Protein AF-A0A0M1GM83-F1 (afdb_monomer)

Structure (mmCIF, N/CA/C/O backbone):
data_AF-A0A0M1GM83-F1
#
_entry.id   AF-A0A0M1GM83-F1
#
loop_
_atom_site.group_PDB
_atom_site.id
_atom_site.type_symbol
_atom_site.label_atom_id
_atom_site.label_alt_id
_atom_site.label_comp_id
_atom_site.label_asym_id
_atom_site.label_entity_id
_atom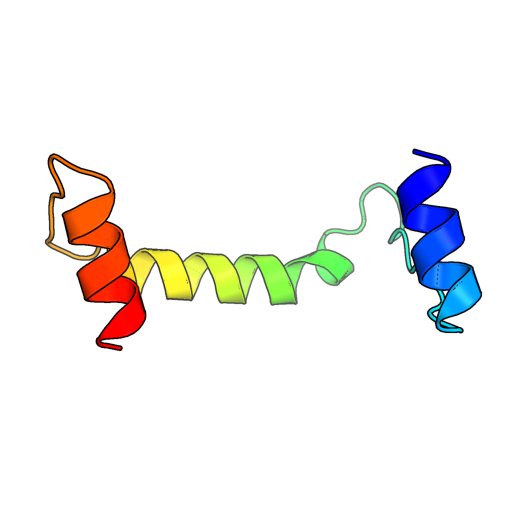_site.label_seq_id
_atom_site.pdbx_PDB_ins_code
_atom_site.Cartn_x
_atom_site.Cartn_y
_atom_site.Cartn_z
_atom_site.occupancy
_atom_site.B_iso_or_equiv
_atom_site.auth_seq_id
_atom_site.auth_comp_id
_atom_site.auth_asym_id
_atom_site.auth_atom_id
_atom_site.pdbx_PDB_model_num
ATOM 1 N N . MET A 1 1 ? 7.458 -16.448 -5.195 1.00 59.09 1 MET A N 1
ATOM 2 C CA . MET A 1 1 ? 7.700 -15.357 -6.174 1.00 59.09 1 MET A CA 1
ATOM 3 C C . MET A 1 1 ? 7.290 -15.678 -7.617 1.00 59.09 1 MET A C 1
ATOM 5 O O . MET A 1 1 ? 6.823 -14.763 -8.280 1.00 59.09 1 MET A O 1
ATOM 9 N N . ARG A 1 2 ? 7.374 -16.928 -8.112 1.00 66.94 2 ARG A N 1
ATOM 10 C CA . ARG A 1 2 ? 6.980 -17.262 -9.504 1.00 66.94 2 ARG A CA 1
ATOM 11 C C . ARG A 1 2 ? 5.491 -17.048 -9.825 1.00 66.94 2 ARG A C 1
ATOM 13 O O . ARG A 1 2 ? 5.169 -16.690 -10.949 1.00 66.94 2 ARG A O 1
ATOM 20 N N . GLY A 1 3 ? 4.597 -17.216 -8.844 1.00 88.94 3 GLY A N 1
ATOM 21 C CA . GLY A 1 3 ? 3.148 -17.072 -9.054 1.00 88.94 3 GLY A CA 1
ATOM 22 C C . GLY A 1 3 ? 2.720 -15.657 -9.450 1.00 88.94 3 GLY A C 1
ATOM 23 O O . GLY A 1 3 ? 2.021 -15.485 -10.440 1.00 88.94 3 GLY A O 1
ATOM 24 N N . TYR A 1 4 ? 3.199 -14.633 -8.738 1.00 91.19 4 TYR A N 1
ATOM 25 C CA . TYR A 1 4 ? 2.847 -13.244 -9.051 1.00 91.19 4 TYR A CA 1
ATOM 26 C C . TYR A 1 4 ? 3.406 -12.797 -10.407 1.00 91.19 4 TYR A C 1
ATOM 28 O O . TYR A 1 4 ? 2.687 -12.218 -11.212 1.00 91.19 4 TYR A O 1
ATOM 36 N N . GLN A 1 5 ? 4.658 -13.150 -10.714 1.00 91.44 5 GLN A N 1
ATOM 37 C CA . GLN A 1 5 ? 5.261 -12.864 -12.021 1.00 91.44 5 GLN A CA 1
ATOM 38 C C . GLN A 1 5 ? 4.505 -13.542 -13.172 1.00 91.44 5 GLN A C 1
ATOM 40 O O . GLN A 1 5 ? 4.324 -12.931 -14.222 1.00 91.44 5 GLN A O 1
ATOM 45 N N . ALA A 1 6 ? 4.015 -14.770 -12.969 1.00 93.44 6 ALA A N 1
ATOM 46 C CA . ALA A 1 6 ? 3.189 -15.463 -13.955 1.00 93.44 6 ALA A CA 1
ATOM 47 C C . ALA A 1 6 ? 1.850 -14.748 -14.198 1.00 93.44 6 ALA A C 1
ATO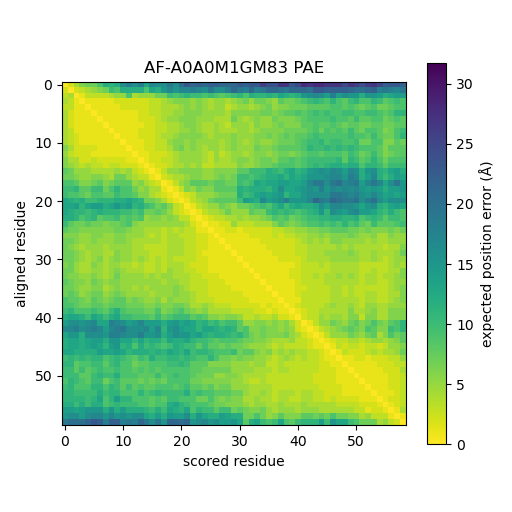M 49 O O . ALA A 1 6 ? 1.410 -14.656 -15.341 1.00 93.44 6 ALA A O 1
ATOM 50 N N . ILE A 1 7 ? 1.225 -14.197 -13.152 1.00 95.62 7 ILE A N 1
ATOM 51 C CA . ILE A 1 7 ? 0.004 -13.387 -13.280 1.00 95.62 7 ILE A CA 1
ATOM 52 C C . ILE A 1 7 ? 0.295 -12.116 -14.083 1.00 95.62 7 ILE A C 1
ATOM 54 O O . ILE A 1 7 ? -0.417 -11.826 -15.040 1.00 95.62 7 ILE A O 1
ATOM 58 N N . LE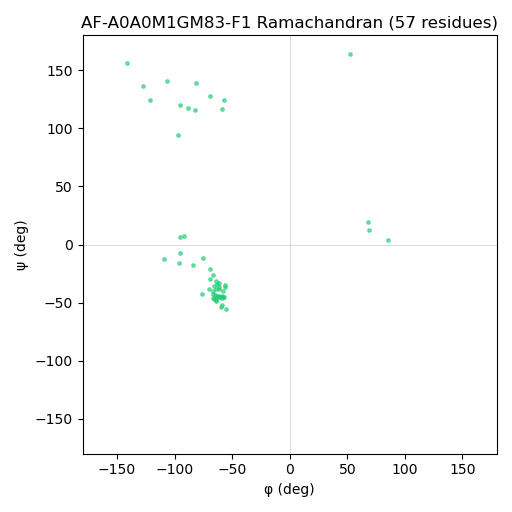U A 1 8 ? 1.362 -11.388 -13.746 1.00 94.94 8 LEU A N 1
ATOM 59 C CA . LEU A 1 8 ? 1.741 -10.181 -14.483 1.00 94.94 8 LEU A CA 1
ATOM 60 C C . LEU A 1 8 ? 1.982 -10.485 -15.966 1.00 94.94 8 LEU A C 1
ATOM 62 O O . LEU A 1 8 ? 1.441 -9.794 -16.824 1.00 94.94 8 LEU A O 1
ATOM 66 N N . LEU A 1 9 ? 2.706 -11.568 -16.267 1.00 93.56 9 LEU A N 1
ATOM 67 C CA . LEU A 1 9 ? 2.945 -12.011 -17.639 1.00 93.56 9 LEU A CA 1
ATOM 68 C C . LEU A 1 9 ? 1.640 -12.365 -18.363 1.00 93.56 9 LEU A C 1
ATOM 70 O O . LEU A 1 9 ? 1.440 -11.928 -19.494 1.00 93.56 9 LEU A O 1
ATOM 74 N N . LYS A 1 10 ? 0.731 -13.099 -17.705 1.00 96.50 10 LYS A N 1
ATOM 75 C CA . LYS A 1 10 ? -0.592 -13.451 -18.250 1.00 96.50 10 LYS A CA 1
ATOM 76 C C . LYS A 1 10 ? -1.400 -12.212 -18.648 1.00 96.50 10 LYS A C 1
ATOM 78 O O . LYS A 1 10 ? -2.141 -12.264 -19.623 1.00 96.50 10 LYS A O 1
ATOM 83 N N . HIS A 1 11 ? -1.257 -11.114 -17.909 1.00 96.62 11 HIS A N 1
ATOM 84 C CA . HIS A 1 11 ? -1.952 -9.853 -18.169 1.00 96.62 11 HIS A CA 1
ATOM 85 C C . HIS A 1 11 ? -1.127 -8.844 -18.990 1.00 96.62 11 HIS A C 1
ATOM 87 O O . HIS A 1 11 ? -1.563 -7.709 -19.162 1.00 96.62 11 HIS A O 1
ATOM 93 N N . GLY A 1 12 ? 0.051 -9.224 -19.502 1.00 95.50 12 GLY A N 1
ATOM 94 C CA . GLY A 1 12 ? 0.909 -8.330 -20.290 1.00 95.50 12 GLY A CA 1
ATOM 95 C C . GLY A 1 12 ? 1.520 -7.175 -19.486 1.00 95.50 12 GLY A C 1
ATOM 96 O O . GLY A 1 12 ? 1.948 -6.175 -20.059 1.00 95.50 12 GLY A O 1
ATOM 97 N N . ILE A 1 13 ? 1.567 -7.291 -18.158 1.00 95.00 13 ILE A N 1
ATOM 98 C CA . ILE A 1 13 ? 2.066 -6.249 -17.262 1.00 95.00 13 ILE A CA 1
ATOM 99 C C . ILE A 1 13 ? 3.574 -6.423 -17.080 1.00 95.00 13 ILE A C 1
ATOM 101 O O . ILE A 1 13 ? 4.051 -7.415 -16.524 1.00 95.00 13 ILE A O 1
ATOM 105 N N . ARG A 1 14 ? 4.346 -5.421 -17.507 1.00 89.81 14 ARG A N 1
ATOM 106 C CA . ARG A 1 14 ? 5.791 -5.375 -17.270 1.00 89.81 14 ARG A CA 1
ATOM 107 C C . ARG A 1 14 ? 6.075 -4.842 -15.869 1.00 89.81 14 ARG A C 1
ATOM 109 O O . ARG A 1 14 ? 5.828 -3.676 -15.579 1.00 89.81 14 ARG A O 1
ATOM 116 N N . GLN A 1 15 ? 6.656 -5.680 -15.018 1.00 86.75 15 GLN A N 1
ATOM 117 C CA . GLN A 1 15 ? 7.106 -5.257 -13.695 1.00 86.75 15 GLN A CA 1
ATOM 118 C C . GLN A 1 15 ? 8.319 -4.319 -13.807 1.00 86.75 15 GLN A C 1
ATOM 120 O O . GLN A 1 15 ? 9.322 -4.671 -14.431 1.00 86.75 15 GLN A O 1
ATOM 125 N N . SER A 1 16 ? 8.249 -3.150 -13.167 1.00 83.44 16 SER A N 1
ATOM 126 C CA . SER A 1 16 ? 9.428 -2.338 -12.852 1.00 83.44 16 SER A CA 1
ATOM 127 C C . SER A 1 16 ? 9.859 -2.668 -11.428 1.00 83.44 16 SER A C 1
ATOM 129 O O . SER A 1 16 ? 9.069 -2.515 -10.502 1.00 83.44 16 SER A O 1
ATOM 131 N N . MET A 1 17 ? 11.084 -3.158 -11.248 1.00 80.62 17 MET A N 1
ATOM 132 C CA . MET A 1 17 ? 11.612 -3.484 -9.916 1.00 80.62 17 MET A CA 1
ATOM 133 C C . MET A 1 17 ? 12.368 -2.326 -9.255 1.00 80.62 17 MET A C 1
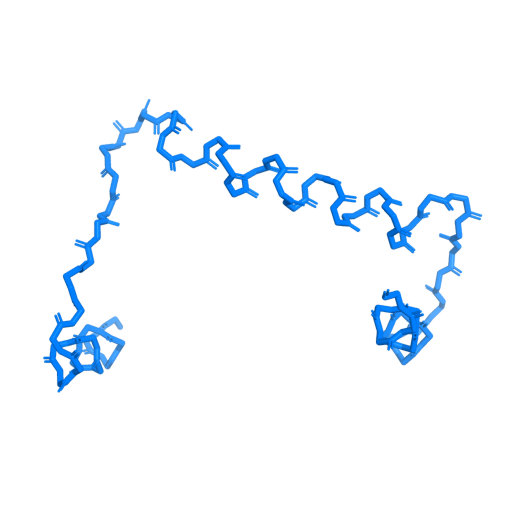ATOM 135 O O . MET A 1 17 ? 12.948 -2.534 -8.192 1.00 80.62 17 MET A O 1
ATOM 139 N N . SER A 1 18 ? 12.347 -1.130 -9.857 1.00 73.69 18 SER A N 1
ATOM 140 C CA . SER A 1 18 ? 13.170 0.029 -9.478 1.00 73.69 18 SER A CA 1
ATOM 141 C C . SER A 1 18 ? 14.667 -0.307 -9.395 1.00 73.69 18 SER A C 1
ATOM 143 O O . SER A 1 18 ? 15.095 -1.464 -9.391 1.00 73.69 18 SER A O 1
ATOM 145 N N . ARG A 1 19 ? 15.536 0.703 -9.392 1.00 80.25 19 ARG A N 1
ATOM 146 C CA . ARG A 1 19 ? 16.961 0.438 -9.124 1.00 80.25 19 ARG A CA 1
ATOM 147 C C . ARG A 1 19 ? 17.173 0.326 -7.619 1.00 80.25 19 ARG A C 1
ATOM 149 O O . ARG A 1 19 ? 16.631 1.117 -6.850 1.00 80.25 19 ARG A O 1
ATOM 156 N N . LYS A 1 20 ? 17.997 -0.630 -7.181 1.00 78.25 20 LYS A N 1
ATOM 157 C CA . LYS A 1 20 ? 18.389 -0.729 -5.768 1.00 78.25 20 LYS A CA 1
ATOM 158 C C . LYS A 1 20 ? 19.038 0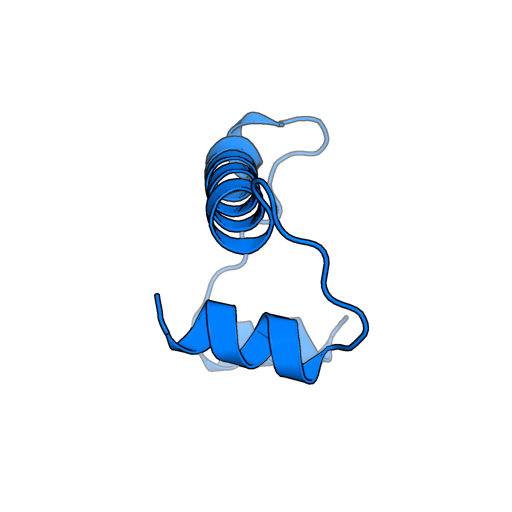.594 -5.338 1.00 78.25 20 LYS A C 1
ATOM 160 O O . LYS A 1 20 ? 19.994 1.031 -5.969 1.00 78.25 20 LYS A O 1
ATOM 165 N N . GLY A 1 21 ? 18.512 1.211 -4.281 1.00 74.56 21 GLY A N 1
ATOM 166 C CA . GLY A 1 21 ? 18.994 2.499 -3.768 1.00 74.56 21 GLY A CA 1
ATOM 167 C C . GLY A 1 21 ? 18.409 3.741 -4.451 1.00 74.56 21 GLY A C 1
ATOM 168 O O . GLY A 1 21 ? 18.813 4.843 -4.101 1.00 74.56 21 GLY A O 1
ATOM 169 N N . ASN A 1 22 ? 17.459 3.598 -5.383 1.00 74.44 22 ASN A N 1
ATOM 170 C CA . ASN A 1 22 ? 16.749 4.733 -5.973 1.00 74.44 22 ASN A CA 1
ATOM 171 C C . ASN A 1 22 ? 15.395 4.951 -5.278 1.00 74.44 22 ASN A C 1
ATOM 173 O O . ASN A 1 22 ? 14.400 4.322 -5.633 1.00 74.44 22 ASN A O 1
ATOM 177 N N . CYS A 1 23 ? 15.356 5.837 -4.279 1.00 73.56 23 CYS A N 1
ATOM 178 C CA . CYS A 1 23 ? 14.129 6.169 -3.545 1.00 73.56 23 CYS A CA 1
ATOM 179 C C . CYS A 1 23 ? 13.106 6.946 -4.390 1.00 73.56 23 CYS A C 1
ATOM 181 O O . CYS A 1 23 ? 11.915 6.903 -4.092 1.00 73.56 23 CYS A O 1
ATOM 183 N N . LEU A 1 24 ? 13.536 7.604 -5.472 1.00 79.12 24 LEU A N 1
ATOM 184 C CA . LEU A 1 24 ? 12.656 8.425 -6.308 1.00 79.12 24 LEU A CA 1
ATOM 185 C C . LEU A 1 24 ? 11.557 7.598 -6.982 1.00 79.12 24 LEU A C 1
ATOM 187 O O . LEU A 1 24 ? 10.428 8.067 -7.098 1.00 79.12 24 LEU A O 1
ATOM 191 N N . ASP A 1 25 ? 11.861 6.350 -7.352 1.00 83.19 25 ASP A N 1
ATOM 192 C CA . ASP A 1 25 ? 10.879 5.451 -7.967 1.00 83.19 25 ASP A CA 1
ATOM 193 C C . ASP A 1 25 ? 9.753 5.076 -6.979 1.00 83.19 25 ASP A C 1
ATOM 195 O O . ASP A 1 25 ? 8.636 4.778 -7.397 1.00 83.19 25 ASP A O 1
ATOM 199 N N . ASN A 1 26 ? 10.032 5.100 -5.668 1.00 86.25 26 ASN A N 1
ATOM 200 C CA . ASN A 1 26 ? 9.055 4.798 -4.618 1.00 86.25 26 ASN A CA 1
ATOM 201 C C . ASN A 1 26 ? 8.398 6.054 -4.020 1.00 86.25 26 ASN A C 1
ATOM 203 O O . ASN A 1 26 ? 7.350 5.948 -3.386 1.00 86.25 26 ASN A O 1
ATOM 207 N N . ALA A 1 27 ? 8.969 7.241 -4.244 1.00 89.19 27 ALA A N 1
ATOM 208 C CA . ALA A 1 27 ? 8.546 8.490 -3.610 1.00 89.19 27 ALA A CA 1
ATOM 209 C C . ALA A 1 27 ? 7.058 8.816 -3.830 1.00 89.19 27 ALA A C 1
ATOM 211 O O . ALA A 1 27 ? 6.389 9.319 -2.924 1.00 89.19 27 ALA A O 1
ATOM 212 N N . ALA A 1 28 ? 6.512 8.499 -5.009 1.00 89.75 28 ALA A N 1
ATOM 213 C CA . ALA A 1 28 ? 5.091 8.685 -5.298 1.00 89.75 28 ALA A CA 1
ATOM 214 C C . ALA A 1 28 ? 4.200 7.801 -4.407 1.00 89.75 28 ALA A C 1
ATOM 216 O O . ALA A 1 28 ? 3.236 8.289 -3.815 1.00 89.75 28 ALA A O 1
ATOM 217 N N . MET A 1 29 ? 4.550 6.519 -4.260 1.00 91.56 29 MET A N 1
ATOM 218 C CA . MET A 1 29 ? 3.810 5.593 -3.398 1.00 91.56 29 MET A CA 1
ATOM 219 C C . MET A 1 29 ? 4.001 5.931 -1.917 1.00 91.56 29 MET A C 1
ATOM 221 O O . MET A 1 29 ? 3.036 5.883 -1.159 1.00 91.56 29 MET A O 1
ATOM 225 N N . GLU A 1 30 ? 5.206 6.332 -1.500 1.00 92.00 30 GLU A N 1
ATOM 226 C CA . GLU A 1 30 ? 5.469 6.800 -0.132 1.00 92.00 30 GLU A CA 1
ATOM 227 C C . GLU A 1 30 ? 4.626 8.027 0.215 1.00 92.00 30 GLU A C 1
ATOM 229 O O . GLU A 1 30 ? 3.987 8.054 1.265 1.00 92.00 30 GLU A O 1
ATOM 234 N N . SER A 1 31 ? 4.552 9.005 -0.691 1.00 93.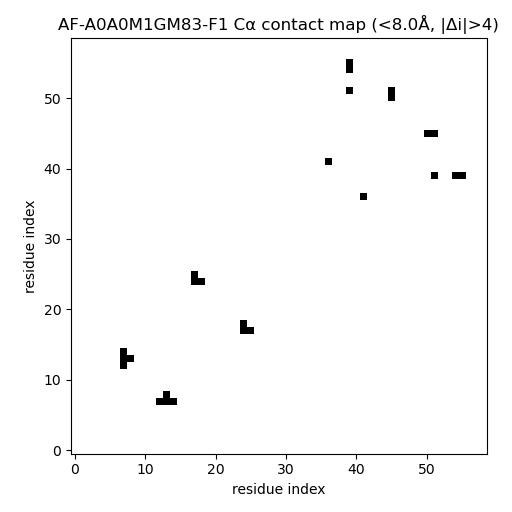19 31 SER A N 1
ATOM 235 C CA . SER A 1 31 ? 3.732 10.207 -0.508 1.00 93.19 31 SER A CA 1
ATOM 236 C C . SER A 1 31 ? 2.246 9.865 -0.423 1.00 93.19 31 SER A C 1
ATOM 238 O O . SER A 1 31 ? 1.543 10.361 0.458 1.00 93.19 31 SER A O 1
ATOM 240 N N . PHE A 1 32 ? 1.764 8.985 -1.305 1.00 93.00 32 PHE A N 1
ATOM 241 C CA . PHE A 1 32 ? 0.382 8.514 -1.290 1.00 93.00 32 PHE A CA 1
ATOM 242 C C . PHE A 1 32 ? 0.032 7.833 0.039 1.00 93.00 32 PHE A C 1
ATOM 244 O O . PHE A 1 32 ? -0.933 8.223 0.695 1.00 93.00 32 PHE A O 1
ATOM 251 N N . PHE A 1 33 ? 0.838 6.863 0.482 1.00 91.12 33 PHE A N 1
ATOM 252 C CA . PHE A 1 33 ? 0.582 6.151 1.734 1.00 91.12 33 PHE A CA 1
ATOM 253 C C . PHE A 1 33 ? 0.787 7.024 2.973 1.00 91.12 33 PHE A C 1
ATOM 255 O O . PHE A 1 33 ? 0.114 6.801 3.979 1.00 91.12 33 PHE A O 1
ATOM 262 N N . GLY A 1 34 ? 1.680 8.013 2.915 1.00 91.88 34 GLY A N 1
ATOM 263 C CA . GLY A 1 34 ? 1.822 9.028 3.954 1.00 91.88 34 GLY A CA 1
ATOM 264 C C . GLY A 1 34 ? 0.519 9.800 4.139 1.00 91.88 34 GLY A C 1
ATOM 265 O O . GLY A 1 34 ? -0.043 9.794 5.231 1.00 91.88 34 GLY A O 1
ATOM 266 N N . ARG A 1 35 ? -0.020 10.362 3.049 1.00 91.06 35 ARG A N 1
ATOM 267 C CA . ARG A 1 35 ? -1.305 11.079 3.071 1.00 91.06 35 ARG A CA 1
ATOM 268 C C . ARG A 1 35 ? -2.457 10.190 3.516 1.00 91.06 35 ARG A C 1
ATOM 270 O O . ARG A 1 35 ? -3.240 10.599 4.363 1.00 91.06 35 ARG A O 1
ATOM 277 N N . LEU A 1 36 ? -2.538 8.970 2.985 1.00 89.06 36 LEU A N 1
ATOM 278 C CA . LEU A 1 36 ? -3.597 8.030 3.342 1.00 89.06 36 LEU A CA 1
ATOM 279 C C . LEU A 1 36 ? -3.628 7.762 4.850 1.00 89.06 36 LEU A C 1
ATOM 281 O O . LEU A 1 36 ? -4.694 7.772 5.460 1.00 89.06 36 LEU A O 1
ATOM 285 N N . LYS A 1 37 ? -2.460 7.535 5.460 1.00 86.75 37 LYS A N 1
ATOM 286 C CA . LYS A 1 37 ? -2.363 7.306 6.903 1.00 86.75 37 LYS A CA 1
ATOM 287 C C . LYS A 1 37 ? -2.771 8.544 7.689 1.00 86.75 37 LYS A C 1
ATOM 289 O O . LYS A 1 37 ? -3.519 8.399 8.648 1.00 86.75 37 LYS A O 1
ATOM 294 N N . THR A 1 38 ? -2.332 9.732 7.284 1.00 88.19 38 THR A N 1
ATOM 295 C CA . THR A 1 38 ? -2.767 10.975 7.929 1.00 88.19 38 THR A CA 1
ATOM 296 C C . THR A 1 38 ? -4.294 11.081 7.916 1.00 88.19 38 THR A C 1
ATOM 298 O O . THR A 1 38 ? -4.899 11.088 8.975 1.00 88.19 38 THR A O 1
ATOM 301 N N . GLU A 1 39 ? -4.946 10.992 6.759 1.00 85.25 39 GLU A N 1
ATOM 302 C CA . GLU A 1 39 ? -6.414 11.121 6.663 1.00 85.25 39 GLU A CA 1
ATOM 303 C C . GLU A 1 39 ? -7.195 10.040 7.444 1.00 85.25 39 GLU A C 1
ATOM 305 O O . GLU A 1 39 ? -8.292 10.282 7.972 1.00 85.25 39 GLU A O 1
ATOM 310 N N . CYS A 1 40 ? -6.640 8.824 7.523 1.00 83.69 40 CYS A N 1
ATOM 311 C CA . CYS A 1 40 ? -7.268 7.716 8.242 1.00 83.69 40 CYS A CA 1
ATOM 312 C C . CYS A 1 40 ? -7.115 7.844 9.763 1.00 83.69 40 CYS A C 1
ATOM 314 O O . CYS A 1 40 ? -8.082 7.585 10.480 1.00 83.69 40 CYS A O 1
ATOM 316 N N . TYR A 1 41 ? -5.929 8.225 10.249 1.00 82.00 41 TYR A N 1
ATOM 317 C CA . TYR A 1 41 ? -5.550 8.139 11.665 1.00 82.00 41 TYR A CA 1
ATOM 318 C C . TYR A 1 41 ? -5.445 9.489 12.386 1.00 82.00 41 TYR A C 1
ATOM 320 O O . TYR A 1 41 ? -5.350 9.505 13.613 1.00 82.00 41 TYR A O 1
ATOM 328 N N . GLU A 1 42 ? -5.436 10.622 11.682 1.00 80.88 42 GLU A N 1
ATOM 329 C CA . GLU A 1 42 ? -5.226 11.932 12.305 1.00 80.88 42 GLU A CA 1
ATOM 330 C C . GLU A 1 42 ? -6.288 12.216 13.377 1.00 80.88 42 GLU A C 1
ATOM 332 O O . GLU A 1 42 ? -7.492 12.268 13.115 1.00 80.88 42 GLU A O 1
ATOM 337 N N . GLY A 1 43 ? -5.817 12.347 14.623 1.00 74.75 43 GLY A N 1
ATOM 338 C CA . GLY A 1 43 ? -6.649 12.613 15.795 1.00 74.75 43 GLY A CA 1
ATOM 339 C C . GLY A 1 43 ? -7.579 11.469 16.213 1.00 74.75 43 GLY A C 1
ATOM 340 O O . GLY A 1 43 ? -8.4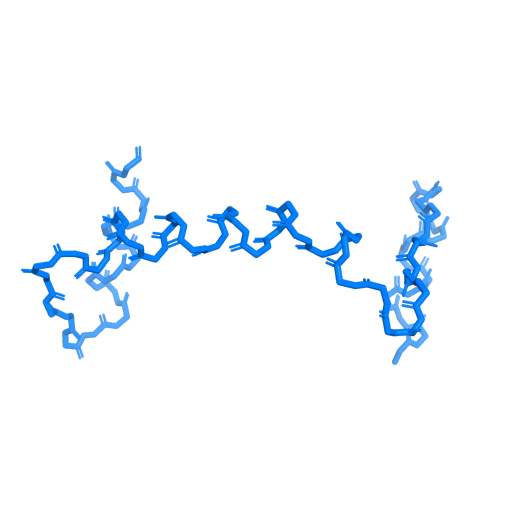74 11.703 17.024 1.00 74.75 43 GLY A O 1
ATOM 341 N N . LYS A 1 44 ? -7.408 10.251 15.677 1.00 78.06 44 LYS A N 1
ATOM 342 C CA . LYS A 1 44 ? -8.296 9.109 15.943 1.00 78.06 44 LYS A CA 1
ATOM 343 C C . LYS A 1 44 ? -7.520 7.884 16.405 1.00 78.06 44 LYS A C 1
ATOM 345 O O . LYS A 1 44 ? -6.494 7.524 15.835 1.00 78.06 44 LYS A O 1
ATOM 350 N N . GLN A 1 45 ? -8.050 7.221 17.424 1.00 82.69 45 GLN A N 1
ATOM 351 C CA . GLN A 1 45 ? -7.625 5.885 17.826 1.00 82.69 45 GLN A CA 1
ATOM 352 C C . GLN A 1 45 ? -8.705 4.890 17.411 1.00 82.69 45 GLN A C 1
ATOM 354 O O . GLN A 1 45 ? -9.895 5.198 17.478 1.00 82.69 45 GLN A O 1
ATOM 359 N N . PHE A 1 46 ? -8.273 3.726 16.942 1.00 86.62 46 PHE A N 1
ATOM 360 C CA . PHE A 1 46 ? -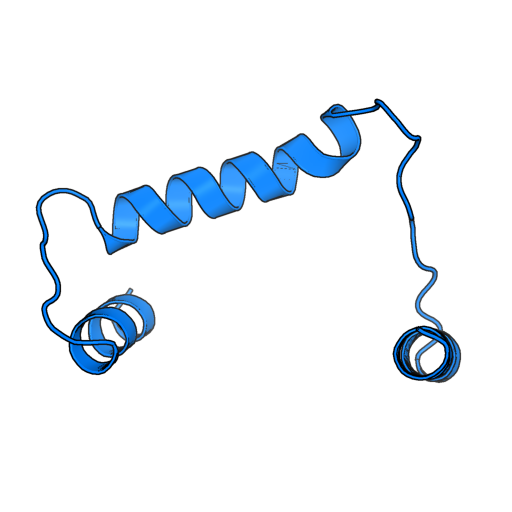9.153 2.629 16.572 1.00 86.62 46 PHE A CA 1
ATOM 361 C C . PHE A 1 46 ? -8.761 1.424 17.411 1.00 86.62 46 PHE A C 1
ATOM 363 O O . PHE A 1 46 ? -7.603 1.008 17.385 1.00 86.62 46 PHE A O 1
ATOM 370 N N . ASP A 1 47 ? -9.726 0.865 18.129 1.00 89.75 47 ASP A N 1
ATOM 371 C CA . ASP A 1 47 ? -9.499 -0.303 18.983 1.00 89.75 47 ASP A CA 1
ATOM 372 C C . ASP A 1 47 ? -9.584 -1.609 18.182 1.00 89.75 47 ASP A C 1
ATOM 374 O O . ASP A 1 47 ? -9.129 -2.662 18.625 1.00 89.75 47 ASP A O 1
ATOM 378 N 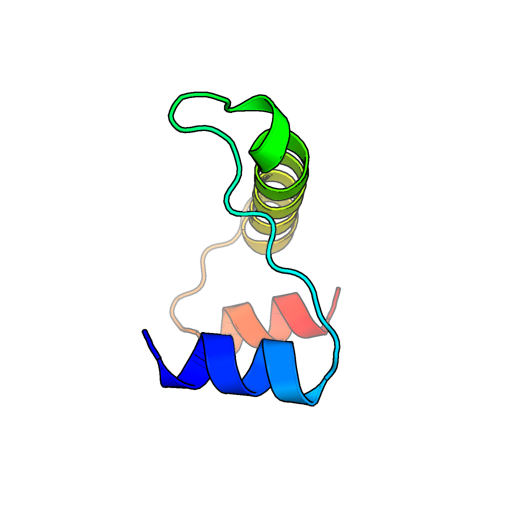N . THR A 1 48 ? -10.190 -1.547 16.992 1.00 92.00 48 THR A N 1
ATOM 379 C CA . THR A 1 48 ? -10.463 -2.700 16.129 1.00 92.00 48 THR A CA 1
ATOM 380 C C . THR A 1 48 ? -10.239 -2.357 14.659 1.00 92.00 48 THR A C 1
ATOM 382 O O . THR A 1 48 ? -10.323 -1.195 14.247 1.00 92.00 48 THR A O 1
ATOM 385 N N . PHE A 1 49 ? -9.967 -3.380 13.850 1.00 88.56 49 PHE A N 1
ATOM 386 C CA . PHE A 1 49 ? -9.771 -3.214 12.411 1.00 88.56 49 PHE A CA 1
ATOM 387 C C . PHE A 1 49 ? -11.057 -2.751 11.715 1.00 88.56 49 PHE A C 1
ATOM 389 O O . PHE A 1 49 ? -11.006 -1.913 10.821 1.00 88.56 49 PHE A O 1
ATOM 396 N N . GLU A 1 50 ? -12.215 -3.217 12.170 1.00 92.12 50 GLU A N 1
ATOM 397 C CA . GLU A 1 50 ? -13.526 -2.885 11.617 1.00 92.12 50 GLU A CA 1
ATOM 398 C C . GLU A 1 50 ? -13.824 -1.380 11.715 1.00 92.12 50 GLU A C 1
ATOM 400 O O . GLU A 1 50 ? -14.406 -0.786 10.805 1.00 92.12 50 GLU A O 1
ATOM 405 N N . GLN A 1 51 ? -13.399 -0.727 12.804 1.00 89.19 51 GLN A N 1
ATOM 406 C CA . GLN A 1 51 ? -13.550 0.723 12.954 1.00 89.19 51 GLN A CA 1
ATOM 407 C C . GLN A 1 51 ? -12.680 1.493 11.948 1.00 89.19 51 GLN A C 1
ATOM 409 O O . GLN A 1 51 ? -13.136 2.487 11.372 1.00 89.19 51 GLN A O 1
ATOM 414 N N . LEU A 1 52 ? -11.451 1.022 11.717 1.00 88.56 52 LEU A N 1
ATOM 415 C CA . LEU A 1 52 ? -10.550 1.580 10.711 1.00 88.56 52 LEU A CA 1
ATOM 416 C C . LEU A 1 52 ? -11.099 1.363 9.293 1.00 88.56 52 LEU A C 1
ATOM 418 O O . LEU A 1 52 ? -11.137 2.303 8.501 1.00 88.56 52 LEU A O 1
ATOM 422 N N . GLU A 1 53 ? -11.559 0.151 8.978 1.00 88.19 53 GLU A N 1
ATOM 423 C CA . GLU A 1 53 ? -12.132 -0.196 7.676 1.00 88.19 53 GLU A CA 1
ATOM 424 C C . GLU A 1 53 ? -13.349 0.677 7.365 1.00 88.19 53 GLU A C 1
ATOM 426 O O . GLU A 1 53 ? -13.423 1.281 6.296 1.00 88.19 53 GLU A O 1
ATOM 431 N N . LYS A 1 54 ? -14.263 0.848 8.327 1.00 86.81 54 LYS A N 1
ATOM 432 C CA . LYS A 1 54 ? -15.426 1.726 8.161 1.00 86.81 54 LYS A CA 1
ATOM 433 C C . LYS A 1 54 ? -15.023 3.166 7.840 1.00 86.81 54 LYS A C 1
ATOM 435 O O . LYS A 1 54 ? -15.664 3.805 7.010 1.00 86.81 54 LYS A O 1
ATOM 440 N N . ARG A 1 55 ? -13.967 3.686 8.475 1.00 82.44 55 ARG A N 1
ATOM 441 C CA . ARG A 1 55 ? -13.442 5.029 8.190 1.00 82.44 55 ARG A CA 1
ATOM 442 C C . ARG A 1 55 ? -12.853 5.106 6.783 1.00 82.44 55 ARG A C 1
ATOM 444 O O . ARG A 1 55 ? -13.167 6.051 6.060 1.00 82.44 55 ARG A O 1
ATOM 451 N N . PHE A 1 56 ? -12.053 4.118 6.397 1.00 83.56 56 PHE A N 1
ATOM 452 C CA . PHE A 1 56 ? -11.464 4.039 5.063 1.00 83.56 56 PHE A CA 1
ATOM 453 C C . PHE A 1 56 ? -12.546 4.001 3.974 1.00 83.56 56 PHE A C 1
ATOM 455 O O . PHE A 1 56 ? -12.467 4.757 3.019 1.00 83.56 56 PHE A O 1
ATOM 462 N N . MET A 1 57 ? -13.598 3.199 4.161 1.00 81.06 57 MET A N 1
ATOM 463 C CA . MET A 1 57 ? -14.710 3.070 3.206 1.00 81.06 57 MET A CA 1
ATOM 464 C C . MET A 1 57 ? -15.687 4.257 3.218 1.00 81.06 57 MET A C 1
ATOM 466 O O . MET A 1 57 ? -16.557 4.344 2.356 1.00 81.06 57 MET A O 1
ATOM 470 N N . SER A 1 58 ? -15.584 5.149 4.210 1.00 72.00 58 SER A N 1
ATOM 471 C CA . SER A 1 58 ? -16.409 6.363 4.322 1.00 72.00 58 SER A CA 1
ATOM 472 C C . SER A 1 58 ? -15.766 7.623 3.738 1.00 72.00 58 SER A C 1
ATOM 474 O O . SER A 1 58 ? -16.413 8.670 3.735 1.00 72.00 58 SER A O 1
ATOM 476 N N . THR A 1 59 ? -14.494 7.540 3.339 1.00 59.00 59 THR A N 1
ATOM 477 C CA . THR A 1 59 ? -13.726 8.643 2.739 1.00 59.00 59 THR A CA 1
ATOM 478 C C . THR A 1 59 ? -13.772 8.512 1.225 1.00 59.00 59 THR A C 1
ATOM 480 O O . THR A 1 59 ? -13.939 9.554 0.557 1.00 59.00 59 THR A O 1
#

Solvent-accessible surface area (backbone atoms only — not comparable to full-atom values): 3813 Å² total; per-residue (Å²): 117,69,66,63,56,50,51,30,55,77,70,72,49,81,84,79,84,66,60,91,90,49,62,72,80,46,43,64,59,52,53,50,54,51,51,52,48,45,77,69,41,67,97,53,87,66,98,46,69,68,61,48,50,53,52,62,79,70,108

Mean predicted aligned error: 6.94 Å

pLDDT: mean 85.37, std 8.44, range [59.0, 96.62]

Radius of gyration: 16.67 Å; Cα contacts (8 Å, |Δi|>4): 13; chains: 1; bounding box: 35×30×39 Å

Foldseek 3Di:
DVVVVVVCVVVVHDDDPDDVPDCVVCVVVVVVVVVLCCQQPPVDDDPDVVVSVVSSVVD

Secondary structure (DSSP, 8-state):
-HHHHHHHHHTT-------TT-THHHHHHHHHHHHHHHHHHTT---SSHHHHHHHHHT-

Sequence (59 aa):
MRGYQAILLKHGIRQSMSRKGNCLDNAAMESFFGRLKTECYEGKQFDTFEQLEKRFMST